Protein AF-A0A2I0KMC4-F1 (afdb_monomer_lite)

pLDDT: mean 90.52, std 14.74, range [39.97, 98.69]

Organism: Punica granatum (NCBI:txid22663)

Structure (mmCIF, N/CA/C/O backbone):
data_AF-A0A2I0KMC4-F1
#
_entry.id   AF-A0A2I0KMC4-F1
#
loop_
_atom_site.group_PDB
_atom_site.id
_atom_site.type_symbol
_atom_site.label_atom_id
_atom_site.label_alt_id
_atom_site.label_comp_id
_atom_site.label_asym_id
_atom_site.label_entity_id
_atom_site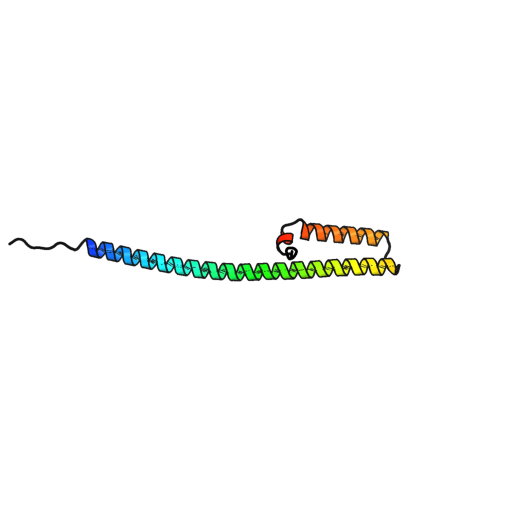.label_seq_id
_atom_site.pdbx_PDB_ins_code
_atom_site.Cartn_x
_atom_site.Cartn_y
_atom_site.Cartn_z
_atom_site.occupancy
_atom_site.B_iso_or_equiv
_atom_site.auth_seq_id
_atom_site.auth_comp_id
_atom_site.auth_asym_id
_atom_site.auth_atom_id
_atom_site.pdbx_PDB_model_num
ATOM 1 N N . MET A 1 1 ? 45.713 3.998 -67.477 1.00 50.81 1 MET A N 1
ATOM 2 C CA . MET A 1 1 ? 45.866 4.719 -66.203 1.00 50.81 1 MET A CA 1
ATOM 3 C C . MET A 1 1 ? 44.566 5.451 -65.964 1.00 50.81 1 MET A C 1
ATOM 5 O O . MET A 1 1 ? 44.330 6.428 -66.652 1.00 50.81 1 MET A O 1
ATOM 9 N N . ASP A 1 2 ? 43.711 4.928 -65.096 1.00 44.69 2 ASP A N 1
ATOM 10 C CA . ASP A 1 2 ? 43.057 5.739 -64.071 1.00 44.69 2 ASP A CA 1
ATOM 11 C C . ASP A 1 2 ? 42.561 4.781 -62.983 1.00 44.69 2 ASP A C 1
ATOM 13 O O . ASP A 1 2 ? 42.073 3.690 -63.283 1.00 44.69 2 ASP A O 1
ATOM 17 N N . ASN A 1 3 ? 42.880 5.112 -61.740 1.00 46.44 3 ASN A N 1
ATOM 18 C CA . ASN A 1 3 ? 42.870 4.202 -60.603 1.00 46.44 3 ASN A CA 1
ATOM 19 C C . ASN A 1 3 ? 41.453 4.009 -60.063 1.00 46.44 3 ASN A C 1
ATOM 21 O O . ASN A 1 3 ? 40.778 4.971 -59.717 1.00 46.44 3 ASN A O 1
ATOM 25 N N . GLY A 1 4 ? 41.050 2.749 -59.897 1.00 56.31 4 GLY A N 1
ATOM 26 C CA . GLY A 1 4 ? 39.926 2.405 -59.041 1.00 56.31 4 GLY A CA 1
ATOM 27 C C . GLY A 1 4 ? 40.296 2.611 -57.575 1.00 56.31 4 GLY A C 1
ATOM 28 O O . GLY A 1 4 ? 41.141 1.887 -57.058 1.00 56.31 4 GLY A O 1
ATOM 29 N N . VAL A 1 5 ? 39.64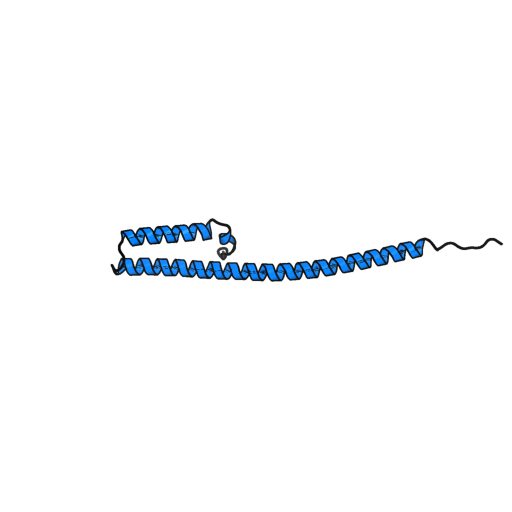4 3.567 -56.915 1.00 60.03 5 VAL A N 1
ATOM 30 C CA . VAL A 1 5 ? 39.472 3.613 -55.457 1.00 60.03 5 VAL A CA 1
ATOM 31 C C . VAL A 1 5 ? 38.121 4.263 -55.169 1.00 60.03 5 VAL A C 1
ATOM 33 O O . VAL A 1 5 ? 37.971 5.466 -55.330 1.00 60.03 5 VAL A O 1
ATOM 36 N N . GLU A 1 6 ? 37.155 3.462 -54.736 1.00 64.69 6 GLU A N 1
ATOM 37 C CA . GLU A 1 6 ? 35.989 3.890 -53.949 1.00 64.69 6 GLU A CA 1
ATOM 38 C C . GLU A 1 6 ? 35.417 2.616 -53.313 1.00 64.69 6 GLU A C 1
ATOM 40 O O . GLU A 1 6 ? 34.805 1.798 -54.005 1.00 64.69 6 GLU A O 1
ATOM 45 N N . PRO A 1 7 ? 35.798 2.330 -52.053 1.00 52.62 7 PRO A N 1
ATOM 46 C CA . PRO A 1 7 ? 34.773 2.287 -51.010 1.00 52.62 7 PRO A CA 1
ATOM 47 C C . PRO A 1 7 ? 35.354 2.647 -49.627 1.00 52.62 7 PRO A C 1
ATOM 49 O O . PRO A 1 7 ? 35.669 1.762 -48.837 1.00 52.62 7 PRO A O 1
ATOM 52 N N . ALA A 1 8 ? 35.534 3.931 -49.312 1.00 54.38 8 ALA A N 1
ATOM 53 C CA . ALA A 1 8 ? 35.979 4.338 -47.966 1.00 54.38 8 ALA A CA 1
ATOM 54 C C . ALA A 1 8 ? 34.832 4.892 -47.098 1.00 54.38 8 ALA A C 1
ATOM 56 O O . ALA A 1 8 ? 34.861 4.793 -45.876 1.00 54.38 8 ALA A O 1
ATOM 57 N N . VAL A 1 9 ? 33.785 5.443 -47.717 1.00 56.91 9 VAL A N 1
ATOM 58 C CA . VAL A 1 9 ? 32.713 6.182 -47.019 1.00 56.91 9 VAL A CA 1
ATOM 59 C C . VAL A 1 9 ? 31.612 5.298 -46.413 1.00 56.91 9 VAL A C 1
AT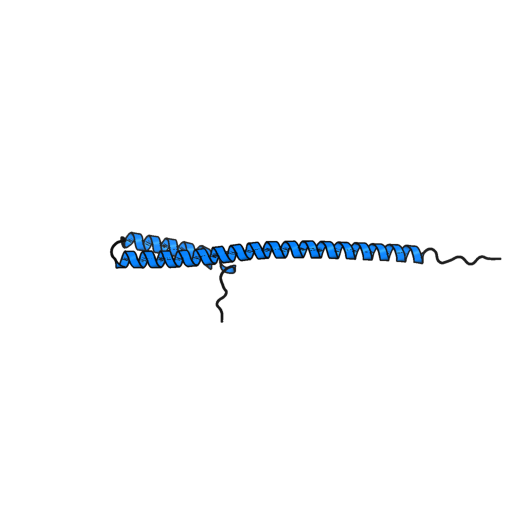OM 61 O O . VAL A 1 9 ? 30.906 5.729 -45.498 1.00 56.91 9 VAL A O 1
ATOM 64 N N . THR A 1 10 ? 31.462 4.054 -46.872 1.00 60.84 10 THR A N 1
ATOM 65 C CA . THR A 1 10 ? 30.424 3.127 -46.381 1.00 60.84 10 THR A CA 1
ATOM 66 C C . THR A 1 10 ? 30.842 2.357 -45.128 1.00 60.84 10 THR A C 1
ATOM 68 O O . THR A 1 10 ? 29.994 2.090 -44.280 1.00 60.84 10 THR A O 1
ATOM 71 N N . ASP A 1 11 ? 32.131 2.041 -44.985 1.00 69.12 11 ASP A N 1
ATOM 72 C CA . ASP A 1 11 ? 32.666 1.221 -43.886 1.00 69.12 11 ASP A CA 1
ATOM 73 C C . ASP A 1 11 ? 32.670 1.979 -42.547 1.00 69.12 11 ASP A C 1
ATOM 75 O O . ASP A 1 11 ? 32.184 1.487 -41.530 1.00 69.12 11 ASP A O 1
ATOM 79 N N . GLU A 1 12 ? 33.089 3.249 -42.558 1.00 80.31 12 GLU A N 1
ATOM 80 C CA . GLU A 1 12 ? 33.080 4.083 -41.352 1.00 80.31 12 GLU A CA 1
ATOM 81 C C . GLU A 1 12 ? 31.656 4.433 -40.889 1.00 80.31 12 GLU A C 1
ATOM 83 O O . GLU A 1 12 ? 31.382 4.502 -39.690 1.00 80.31 12 GLU A O 1
ATOM 88 N N . SER A 1 13 ? 30.720 4.606 -41.826 1.00 82.88 13 SER A N 1
ATOM 89 C CA . SER A 1 13 ? 29.311 4.856 -41.500 1.00 82.88 13 SER A CA 1
ATOM 90 C C . SER A 1 13 ? 28.645 3.623 -40.880 1.00 82.88 13 SER A C 1
ATOM 92 O O . SER A 1 13 ? 27.896 3.754 -39.912 1.00 82.88 13 SER A O 1
ATOM 94 N N . ALA A 1 14 ? 28.945 2.429 -41.401 1.00 87.31 14 ALA A N 1
ATOM 95 C CA . ALA A 1 14 ? 28.475 1.169 -40.832 1.00 87.31 14 ALA A CA 1
ATOM 96 C C . ALA A 1 14 ? 29.062 0.928 -39.432 1.00 87.31 14 ALA A C 1
ATOM 98 O O . ALA A 1 14 ? 28.316 0.638 -38.502 1.00 87.31 14 ALA A O 1
ATOM 99 N N . SER A 1 15 ? 30.366 1.151 -39.254 1.00 90.06 15 SER A N 1
ATOM 100 C CA . SER A 1 15 ? 31.050 1.031 -37.960 1.00 90.06 15 SER A CA 1
ATOM 101 C C . SER A 1 15 ? 30.474 1.978 -36.894 1.00 90.06 15 SER A C 1
ATOM 103 O O . SER A 1 15 ? 30.170 1.566 -35.773 1.00 90.06 15 SER A O 1
ATOM 105 N N . ARG A 1 16 ? 30.204 3.242 -37.256 1.00 94.00 16 ARG A N 1
ATOM 106 C CA . ARG A 1 16 ? 29.535 4.204 -36.359 1.00 94.00 16 ARG A CA 1
ATOM 107 C C . ARG A 1 16 ? 28.142 3.737 -35.938 1.00 94.00 16 ARG A C 1
ATOM 109 O O . ARG A 1 16 ? 27.784 3.904 -34.772 1.00 94.00 16 ARG A O 1
ATOM 116 N N . LEU A 1 17 ? 27.381 3.156 -36.867 1.00 94.69 17 LEU A N 1
ATOM 117 C CA . LEU A 1 17 ? 26.058 2.606 -36.586 1.00 94.69 17 LEU A CA 1
ATOM 118 C C . LEU A 1 17 ? 26.144 1.384 -35.662 1.00 94.69 17 LEU A C 1
ATOM 120 O O . LEU A 1 17 ? 25.372 1.291 -34.713 1.00 94.69 17 LEU A O 1
ATOM 124 N N . GLU A 1 18 ? 27.094 0.473 -35.885 1.00 95.56 18 GLU A N 1
ATOM 125 C CA . GLU A 1 18 ? 27.324 -0.676 -34.999 1.00 95.56 18 GLU A CA 1
ATOM 126 C C . GLU A 1 18 ? 27.653 -0.241 -33.568 1.00 95.56 18 GLU A C 1
ATOM 128 O O . GLU A 1 18 ? 27.105 -0.788 -32.608 1.00 95.56 18 GLU A O 1
ATOM 133 N N . ASP A 1 19 ? 28.506 0.771 -33.411 1.00 96.19 19 ASP A N 1
ATOM 134 C CA . ASP A 1 19 ? 28.846 1.326 -32.104 1.00 96.19 19 ASP A CA 1
ATOM 135 C C . ASP A 1 19 ? 27.656 2.037 -31.442 1.00 96.19 19 ASP A C 1
ATOM 137 O O . ASP A 1 19 ? 27.484 1.950 -30.225 1.00 96.19 19 ASP A O 1
ATOM 141 N N . GLU A 1 20 ? 26.820 2.740 -32.209 1.00 97.44 20 GLU A N 1
ATOM 142 C CA . GLU A 1 20 ? 25.585 3.347 -31.700 1.00 97.44 20 GLU A CA 1
ATOM 143 C C . GLU A 1 20 ? 24.580 2.285 -31.246 1.00 97.44 20 GLU A C 1
ATOM 145 O O . GLU A 1 20 ? 24.043 2.386 -30.144 1.00 97.44 20 GLU A O 1
ATOM 150 N N . VAL A 1 21 ? 24.398 1.218 -32.029 1.00 97.94 21 VAL A N 1
ATOM 151 C CA . VAL A 1 21 ? 23.562 0.070 -31.655 1.00 97.94 21 VAL A CA 1
ATOM 152 C C . VAL A 1 21 ? 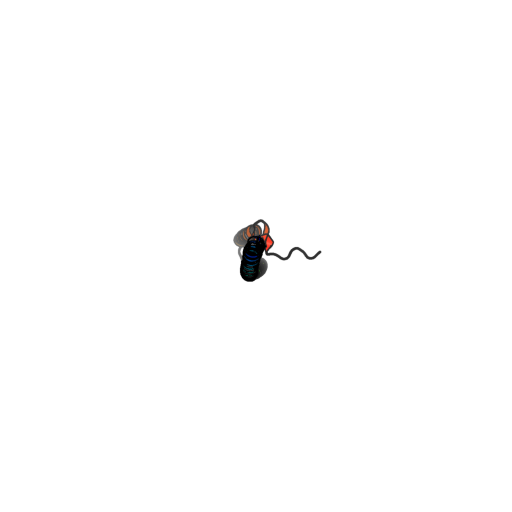24.118 -0.625 -30.410 1.00 97.94 21 VAL A C 1
ATOM 154 O O . VAL A 1 21 ? 23.346 -0.973 -29.515 1.00 97.94 21 VAL A O 1
ATOM 157 N N . ARG A 1 22 ? 25.444 -0.791 -30.296 1.00 97.56 22 ARG A N 1
ATOM 158 C CA . ARG A 1 22 ? 26.087 -1.353 -29.096 1.00 97.56 22 ARG A CA 1
ATOM 159 C C . ARG A 1 22 ? 25.821 -0.486 -27.866 1.00 97.56 22 ARG A C 1
ATOM 161 O O . ARG A 1 22 ? 25.397 -1.017 -26.842 1.00 97.56 22 ARG A O 1
ATOM 168 N N . ARG A 1 23 ? 25.996 0.835 -27.980 1.00 98.25 23 ARG A N 1
ATOM 169 C CA . ARG A 1 23 ? 25.697 1.792 -26.901 1.00 98.25 23 ARG A CA 1
ATOM 170 C C . ARG A 1 23 ? 24.221 1.762 -26.504 1.00 98.25 23 ARG A C 1
ATOM 172 O O . ARG A 1 23 ? 23.916 1.711 -25.318 1.00 98.25 23 ARG A O 1
ATOM 179 N N . ALA A 1 24 ? 23.308 1.737 -27.473 1.00 98.44 24 ALA A N 1
ATOM 180 C CA . ALA A 1 24 ? 21.875 1.634 -27.208 1.00 98.44 24 ALA A CA 1
ATOM 181 C C . ALA A 1 24 ? 21.520 0.317 -26.494 1.00 98.44 24 ALA A C 1
ATOM 183 O O . ALA A 1 24 ? 20.710 0.308 -25.568 1.00 98.44 24 ALA A O 1
ATOM 184 N N . LEU A 1 25 ? 22.156 -0.796 -26.880 1.00 98.44 25 LEU A N 1
ATOM 185 C CA . LEU A 1 25 ? 21.986 -2.086 -26.214 1.00 98.44 25 LEU A CA 1
ATOM 186 C C . LEU A 1 25 ? 22.491 -2.057 -24.763 1.00 98.44 25 LEU A C 1
ATOM 188 O O . LEU A 1 25 ? 21.842 -2.622 -23.885 1.00 98.44 25 LEU A O 1
ATOM 192 N N . GLU A 1 26 ? 23.634 -1.425 -24.500 1.00 98.56 26 GLU A N 1
ATOM 193 C CA . GLU A 1 26 ? 24.165 -1.246 -23.142 1.00 98.56 26 GLU A CA 1
ATOM 194 C C . GLU A 1 26 ? 23.219 -0.398 -22.283 1.00 98.56 26 GLU A C 1
ATOM 196 O O . GLU A 1 26 ? 22.819 -0.839 -21.207 1.00 98.56 26 GLU A O 1
ATOM 201 N N . GLN A 1 27 ? 22.742 0.736 -22.803 1.00 98.62 27 GLN A N 1
ATOM 202 C CA . GLN A 1 27 ? 21.749 1.578 -22.126 1.00 98.62 27 GLN A CA 1
ATOM 203 C C . GLN A 1 27 ? 20.446 0.825 -21.826 1.00 98.62 27 GLN A C 1
ATOM 205 O O . GLN A 1 27 ? 19.873 0.972 -20.746 1.00 98.62 27 GLN A O 1
ATOM 210 N N . ALA A 1 28 ? 19.974 -0.008 -22.758 1.00 98.62 28 ALA A N 1
ATOM 211 C CA . ALA A 1 28 ? 18.784 -0.826 -22.545 1.00 98.62 28 ALA A CA 1
ATOM 212 C C . ALA A 1 28 ? 18.980 -1.844 -21.407 1.00 98.62 28 ALA A C 1
ATOM 214 O O . ALA A 1 28 ? 18.061 -2.060 -20.615 1.00 98.62 28 ALA A O 1
ATOM 215 N N . LYS A 1 29 ? 20.174 -2.442 -21.291 1.00 98.62 29 LYS A N 1
ATOM 216 C CA . LYS A 1 29 ? 20.514 -3.357 -20.188 1.00 98.62 29 LYS A CA 1
ATOM 217 C C . LYS A 1 29 ? 20.568 -2.626 -18.850 1.00 98.62 29 LYS A C 1
ATOM 219 O O . LYS A 1 29 ? 19.931 -3.068 -17.900 1.00 98.62 29 LYS A O 1
ATOM 224 N N . GLU A 1 30 ? 21.252 -1.487 -18.794 1.00 98.69 30 GLU A N 1
ATOM 225 C CA . GLU A 1 30 ? 21.326 -0.660 -17.585 1.00 98.69 30 GLU A CA 1
ATOM 226 C C . GLU A 1 30 ? 19.934 -0.218 -17.114 1.00 98.69 30 GLU A C 1
ATOM 228 O O . GLU A 1 30 ? 19.619 -0.292 -15.924 1.00 98.69 30 GLU A O 1
ATOM 233 N N . LEU A 1 31 ? 19.065 0.182 -18.050 1.00 98.62 31 LEU A N 1
ATOM 234 C CA . LEU A 1 31 ? 17.679 0.529 -17.748 1.00 98.62 31 LEU A CA 1
ATOM 235 C C . LEU A 1 31 ? 16.898 -0.672 -17.200 1.00 98.62 31 LEU A C 1
ATOM 237 O O . LEU A 1 31 ? 16.162 -0.523 -16.224 1.00 98.62 31 LEU A O 1
ATOM 241 N N . GLN A 1 32 ? 17.056 -1.856 -17.797 1.00 98.62 32 GLN A N 1
ATOM 242 C CA . GLN A 1 32 ? 16.399 -3.075 -17.326 1.00 98.62 32 GLN A CA 1
ATOM 243 C C . GLN A 1 32 ? 16.847 -3.449 -15.907 1.00 98.62 32 GLN A C 1
ATOM 245 O O . GLN A 1 32 ? 16.008 -3.810 -15.074 1.00 98.62 32 GLN A O 1
ATOM 250 N N . ASP A 1 33 ? 18.137 -3.331 -15.599 1.00 98.62 33 ASP A N 1
ATOM 251 C CA . ASP A 1 33 ? 18.676 -3.601 -14.264 1.00 98.62 33 ASP A CA 1
ATOM 252 C C . ASP A 1 33 ? 18.154 -2.585 -13.237 1.00 98.62 33 ASP A C 1
ATOM 254 O O . ASP A 1 33 ? 17.698 -2.961 -12.149 1.00 98.62 33 ASP A O 1
ATOM 258 N N . ALA A 1 34 ? 18.129 -1.298 -13.600 1.00 98.50 34 ALA A N 1
ATOM 259 C CA . ALA A 1 34 ? 17.565 -0.239 -12.767 1.00 98.50 34 ALA A CA 1
ATOM 260 C C . ALA A 1 34 ? 16.066 -0.456 -12.497 1.00 98.50 34 ALA A C 1
ATOM 262 O O . ALA A 1 34 ? 15.629 -0.376 -11.345 1.00 98.50 34 ALA A O 1
ATOM 263 N N . ALA A 1 35 ? 15.286 -0.794 -13.529 1.00 98.62 35 ALA A N 1
ATOM 264 C CA . ALA A 1 35 ? 13.863 -1.097 -13.410 1.00 98.62 35 ALA A CA 1
ATOM 265 C C . ALA A 1 35 ? 13.619 -2.324 -12.520 1.00 98.62 35 ALA A C 1
ATOM 267 O O . ALA A 1 35 ? 12.768 -2.284 -11.633 1.00 98.62 35 ALA A O 1
ATOM 268 N N . SER A 1 36 ? 14.406 -3.388 -12.694 1.00 98.50 36 SER A N 1
ATOM 269 C CA . SER A 1 36 ? 14.301 -4.608 -11.883 1.00 98.50 36 SER A CA 1
ATOM 270 C C . SER A 1 36 ? 14.591 -4.324 -10.405 1.00 98.50 36 SER A C 1
ATOM 272 O O . SER A 1 36 ? 13.847 -4.761 -9.526 1.00 98.50 36 SER A O 1
ATOM 274 N N . SER A 1 37 ? 15.627 -3.526 -10.122 1.00 98.44 37 SER A N 1
ATOM 275 C CA . SER A 1 37 ? 15.961 -3.076 -8.766 1.00 98.44 37 SER A CA 1
ATOM 276 C C . SER A 1 37 ? 14.852 -2.214 -8.153 1.00 98.44 37 SER A C 1
ATOM 278 O O . SER A 1 37 ? 14.484 -2.408 -6.992 1.00 98.44 37 SER A O 1
ATOM 280 N N . PHE A 1 38 ? 14.280 -1.288 -8.930 1.00 98.31 38 PHE A N 1
ATOM 281 C CA . PHE A 1 38 ? 13.165 -0.448 -8.492 1.00 98.31 38 PHE A CA 1
ATOM 282 C C . PHE A 1 38 ? 11.919 -1.278 -8.161 1.00 98.31 38 PHE A C 1
ATOM 284 O O . PHE A 1 38 ? 11.366 -1.134 -7.072 1.00 98.31 38 PHE A O 1
ATOM 291 N N . ILE A 1 39 ? 11.518 -2.191 -9.050 1.00 98.44 39 ILE A N 1
ATOM 292 C CA . ILE A 1 39 ? 10.356 -3.068 -8.848 1.00 98.44 39 ILE A CA 1
ATOM 293 C C . ILE A 1 39 ? 10.547 -3.937 -7.605 1.00 98.44 39 ILE A C 1
ATOM 295 O O . ILE A 1 39 ? 9.625 -4.051 -6.799 1.00 98.44 39 ILE A O 1
ATOM 299 N N . ALA A 1 40 ? 11.734 -4.519 -7.407 1.00 98.00 40 ALA A N 1
ATOM 300 C CA . ALA A 1 40 ? 12.017 -5.343 -6.233 1.00 98.00 40 ALA A CA 1
ATOM 301 C C . ALA A 1 40 ? 11.878 -4.548 -4.922 1.00 98.00 40 ALA A C 1
ATOM 303 O O . ALA A 1 40 ? 11.256 -5.024 -3.969 1.00 98.00 40 ALA A O 1
ATOM 304 N N . LYS A 1 41 ? 12.409 -3.318 -4.881 1.00 98.06 41 LYS A N 1
ATOM 305 C CA . LYS A 1 41 ? 12.275 -2.420 -3.722 1.00 98.06 41 LYS A CA 1
ATOM 306 C C . LYS A 1 41 ? 10.820 -2.029 -3.481 1.00 98.06 41 LYS A C 1
ATOM 308 O O . LYS A 1 41 ? 10.320 -2.223 -2.378 1.00 98.06 41 LYS A O 1
ATOM 313 N N . SER A 1 42 ? 10.136 -1.563 -4.524 1.00 97.50 42 SER A N 1
ATOM 314 C CA . SER A 1 42 ? 8.734 -1.151 -4.450 1.00 97.50 42 SER A CA 1
ATOM 315 C C . SER A 1 42 ? 7.829 -2.302 -3.998 1.00 97.50 42 SER A C 1
ATOM 317 O O . SER A 1 42 ? 7.005 -2.113 -3.109 1.00 97.50 42 SER A O 1
ATOM 319 N N . SER A 1 43 ? 8.055 -3.520 -4.500 1.00 96.81 43 SER A N 1
ATOM 320 C CA . SER A 1 43 ? 7.302 -4.715 -4.091 1.00 96.81 43 SER A CA 1
ATOM 321 C C . SER A 1 43 ? 7.505 -5.055 -2.611 1.00 96.81 43 SER A C 1
ATOM 323 O O . SER A 1 43 ? 6.566 -5.453 -1.922 1.00 96.81 43 SER A O 1
ATOM 325 N N . SER A 1 44 ? 8.729 -4.898 -2.098 1.00 97.56 44 SER A N 1
ATOM 326 C CA . SER A 1 44 ? 9.037 -5.115 -0.678 1.00 97.56 44 SER A CA 1
ATOM 327 C C . SER A 1 44 ? 8.344 -4.082 0.217 1.00 97.56 44 SER A C 1
ATOM 329 O O . SER A 1 44 ? 7.736 -4.432 1.233 1.00 97.56 44 SER A O 1
ATOM 331 N N . GLU A 1 45 ? 8.383 -2.810 -0.180 1.00 97.31 45 GLU A N 1
ATOM 332 C CA . GLU A 1 45 ? 7.701 -1.719 0.521 1.00 97.31 45 GLU A CA 1
ATOM 333 C C . GLU A 1 45 ? 6.180 -1.914 0.520 1.00 97.31 45 GLU A C 1
ATOM 335 O O . GLU A 1 45 ? 5.545 -1.832 1.574 1.00 97.31 45 GLU A O 1
ATOM 340 N N . GLU A 1 46 ? 5.601 -2.263 -0.630 1.00 96.56 46 GLU A N 1
ATOM 341 C CA . GLU A 1 46 ? 4.182 -2.587 -0.767 1.00 96.56 46 GLU A CA 1
ATOM 342 C C . GLU A 1 46 ? 3.786 -3.756 0.144 1.00 96.56 46 GLU A C 1
ATOM 344 O O . GLU A 1 46 ? 2.803 -3.672 0.885 1.00 96.56 46 GLU A O 1
ATOM 349 N N . GLN A 1 47 ? 4.575 -4.833 0.163 1.00 96.44 47 GLN A N 1
ATOM 350 C CA . GLN A 1 47 ? 4.313 -5.974 1.037 1.00 96.44 47 GLN A CA 1
ATOM 351 C C . GLN A 1 47 ? 4.387 -5.586 2.521 1.00 96.44 47 GLN A C 1
ATOM 353 O O . GLN A 1 47 ? 3.552 -6.029 3.313 1.00 96.44 47 GLN A O 1
ATOM 358 N N . SER A 1 48 ? 5.337 -4.733 2.910 1.00 97.19 48 SER A N 1
ATOM 359 C CA . SER A 1 48 ? 5.427 -4.189 4.270 1.00 97.19 48 SER A CA 1
ATOM 360 C C . SER A 1 48 ? 4.174 -3.388 4.648 1.00 97.19 48 SER A C 1
ATOM 362 O O . SER A 1 48 ? 3.613 -3.582 5.732 1.00 97.19 48 SER A O 1
ATOM 364 N N . LEU A 1 49 ? 3.668 -2.545 3.740 1.00 96.75 49 LEU A N 1
ATOM 365 C CA . LEU A 1 49 ? 2.420 -1.800 3.938 1.00 96.75 49 LEU A CA 1
ATOM 366 C C . LEU A 1 49 ? 1.214 -2.735 4.089 1.00 96.75 49 LEU A C 1
ATOM 368 O O . LEU A 1 49 ? 0.434 -2.558 5.026 1.00 96.75 49 LEU A O 1
ATOM 372 N N . ARG A 1 50 ? 1.108 -3.783 3.262 1.00 96.31 50 ARG A N 1
ATOM 373 C CA . ARG A 1 50 ? 0.068 -4.823 3.385 1.00 96.31 50 ARG A CA 1
ATOM 374 C C . ARG A 1 50 ? 0.101 -5.524 4.743 1.00 96.31 50 ARG A C 1
ATOM 376 O O . ARG A 1 50 ? -0.938 -5.672 5.385 1.00 96.31 50 ARG A O 1
ATOM 383 N N . GLN A 1 51 ? 1.284 -5.913 5.224 1.00 96.75 51 GLN A N 1
ATOM 384 C CA . GLN A 1 51 ? 1.428 -6.547 6.542 1.00 96.75 51 GLN A CA 1
ATOM 385 C C . GLN A 1 51 ? 1.028 -5.606 7.684 1.00 96.75 51 GLN A C 1
ATOM 387 O O . GLN A 1 51 ? 0.349 -6.024 8.627 1.00 96.75 51 GLN A O 1
ATOM 392 N N . ARG A 1 52 ? 1.403 -4.324 7.598 1.00 96.50 52 ARG A N 1
ATOM 393 C CA . ARG A 1 52 ? 1.005 -3.300 8.575 1.00 96.50 52 ARG A CA 1
ATOM 394 C C . ARG A 1 52 ? -0.505 -3.075 8.574 1.00 96.50 52 ARG A C 1
ATOM 396 O O . ARG A 1 52 ? -1.100 -3.050 9.649 1.00 96.50 52 ARG A O 1
ATOM 403 N N . ALA A 1 53 ? -1.121 -2.964 7.397 1.00 95.62 53 ALA A N 1
ATOM 404 C CA . ALA A 1 53 ? -2.565 -2.806 7.242 1.00 95.62 53 ALA A CA 1
ATOM 405 C C . ALA A 1 53 ? -3.331 -3.994 7.850 1.00 95.62 53 ALA A C 1
ATOM 407 O O . ALA A 1 53 ? -4.227 -3.795 8.671 1.00 95.62 53 ALA A O 1
ATOM 408 N N . ALA A 1 54 ? -2.919 -5.227 7.536 1.00 94.88 54 ALA A N 1
ATOM 409 C CA . ALA A 1 54 ? -3.519 -6.442 8.090 1.00 94.88 54 ALA A CA 1
ATOM 410 C C . ALA A 1 54 ? -3.345 -6.546 9.617 1.00 94.88 54 ALA A C 1
ATOM 412 O O . ALA A 1 54 ? -4.287 -6.879 10.341 1.00 94.88 54 ALA A O 1
ATOM 413 N N . SER A 1 55 ? -2.151 -6.222 10.123 1.00 96.62 55 SER A N 1
ATOM 414 C CA . SER A 1 55 ? -1.865 -6.223 11.563 1.00 96.62 55 SER A CA 1
ATOM 415 C C . SER A 1 55 ? -2.728 -5.206 12.310 1.00 96.62 55 SER A C 1
ATOM 417 O O . SER A 1 55 ? -3.246 -5.504 13.389 1.00 96.62 55 SER A O 1
ATOM 419 N N . LEU A 1 56 ? -2.912 -4.018 11.727 1.00 96.62 56 LEU A N 1
ATOM 420 C CA . LEU A 1 56 ? -3.749 -2.972 12.297 1.00 96.62 56 LEU A CA 1
ATOM 421 C C . LEU A 1 56 ? -5.233 -3.353 12.264 1.00 96.62 56 LEU A C 1
ATOM 423 O O . LEU A 1 56 ? -5.888 -3.218 13.293 1.00 96.62 56 LEU A O 1
ATOM 427 N N . ASP A 1 57 ? -5.751 -3.907 11.161 1.00 95.25 57 ASP A N 1
ATOM 428 C CA . ASP A 1 57 ? -7.144 -4.386 11.085 1.00 95.25 57 ASP A CA 1
ATOM 429 C C . ASP A 1 57 ? -7.429 -5.448 12.153 1.00 95.25 57 ASP A C 1
ATOM 431 O O . ASP A 1 57 ? -8.401 -5.352 12.904 1.00 95.25 57 ASP A O 1
ATOM 435 N N . SER A 1 58 ? -6.523 -6.419 12.304 1.00 96.38 58 SER A N 1
ATOM 436 C CA . SER A 1 58 ? -6.603 -7.422 13.369 1.00 96.38 58 SER A CA 1
ATOM 437 C C . SER A 1 58 ? -6.593 -6.784 14.762 1.00 96.38 58 SER A C 1
ATOM 439 O O . SER A 1 58 ? -7.361 -7.182 15.641 1.00 96.38 58 SER A O 1
ATOM 441 N N . ASN A 1 59 ? -5.758 -5.766 14.986 1.00 97.81 59 ASN A N 1
ATOM 442 C CA . ASN A 1 59 ? -5.737 -5.042 16.253 1.00 97.81 59 ASN A CA 1
ATOM 443 C C . ASN A 1 59 ? -7.057 -4.302 16.522 1.00 97.81 59 ASN A C 1
ATOM 445 O O . ASN A 1 59 ? -7.607 -4.437 17.611 1.00 97.81 59 ASN A O 1
ATOM 449 N N . LEU A 1 60 ? -7.611 -3.593 15.534 1.00 96.88 60 LEU A N 1
ATOM 450 C CA . LEU A 1 60 ? -8.893 -2.896 15.671 1.00 96.88 60 LEU A CA 1
ATOM 451 C C . LEU A 1 60 ? -10.041 -3.869 15.978 1.00 96.88 60 LEU A C 1
ATOM 453 O O . LEU A 1 60 ? -10.847 -3.605 16.870 1.00 96.88 60 LEU A O 1
ATOM 457 N N . ARG A 1 61 ? -10.084 -5.036 15.318 1.00 96.56 61 ARG A N 1
ATOM 458 C CA . ARG A 1 61 ? -11.067 -6.096 15.617 1.00 96.56 61 ARG A CA 1
ATOM 459 C C . ARG A 1 61 ? -10.932 -6.632 17.042 1.00 96.56 61 ARG A C 1
ATOM 461 O O . ARG A 1 61 ? -11.940 -6.840 17.721 1.00 96.56 61 ARG A O 1
ATOM 468 N N . ARG A 1 62 ? -9.696 -6.843 17.509 1.00 98.38 62 ARG A N 1
ATOM 469 C CA . ARG A 1 62 ? -9.422 -7.279 18.887 1.00 98.38 62 ARG A CA 1
ATOM 470 C C . ARG A 1 62 ? -9.830 -6.220 19.909 1.00 98.38 62 ARG A C 1
ATOM 472 O O . ARG A 1 62 ? -10.456 -6.571 20.905 1.00 98.38 62 ARG A O 1
ATOM 479 N N . LEU A 1 63 ? -9.528 -4.946 19.656 1.00 98.38 63 LEU A N 1
ATOM 480 C CA . LEU A 1 63 ? -9.937 -3.833 20.517 1.00 98.38 63 LEU A CA 1
ATOM 481 C C . LEU A 1 63 ? -11.457 -3.738 20.617 1.00 98.38 63 LEU A C 1
ATOM 483 O O . LEU A 1 63 ? -11.980 -3.696 21.726 1.00 98.38 63 LEU A O 1
ATOM 487 N N . ARG A 1 64 ? -12.164 -3.811 19.485 1.00 97.69 64 ARG A N 1
ATOM 488 C CA . ARG A 1 64 ? -13.630 -3.852 19.459 1.00 97.69 64 ARG A CA 1
ATOM 489 C C . ARG A 1 64 ? -14.181 -5.005 20.303 1.00 97.69 64 ARG A C 1
ATOM 491 O O . ARG A 1 64 ? -15.002 -4.785 21.183 1.00 97.69 64 ARG A O 1
ATOM 498 N N . SER A 1 65 ? -13.659 -6.215 20.104 1.00 98.06 65 SER A N 1
ATOM 499 C CA . SER A 1 65 ? -14.074 -7.396 20.880 1.00 98.06 65 SER A CA 1
ATOM 500 C C . SER A 1 65 ? -13.805 -7.229 22.384 1.00 98.06 65 SER A C 1
ATOM 502 O O . SER A 1 65 ? -14.578 -7.699 23.218 1.00 98.06 65 SER A O 1
ATOM 504 N N . SER A 1 66 ? -12.705 -6.559 22.747 1.00 98.19 66 SER A N 1
ATOM 505 C CA . SER A 1 66 ? -12.362 -6.246 24.138 1.00 98.19 66 SER A CA 1
ATOM 506 C C . SER A 1 66 ? -13.352 -5.255 24.753 1.00 98.19 66 SER A C 1
ATOM 508 O O . SER A 1 66 ? -13.839 -5.505 25.854 1.00 98.19 66 SER A O 1
ATOM 510 N N . ILE A 1 67 ? -13.702 -4.184 24.031 1.00 98.06 67 ILE A N 1
ATOM 511 C CA . ILE A 1 67 ? -14.712 -3.199 24.447 1.00 98.06 67 ILE A CA 1
ATOM 512 C C . ILE A 1 67 ? -16.054 -3.895 24.686 1.00 98.06 67 ILE A C 1
ATOM 514 O O . ILE A 1 67 ? -16.589 -3.823 25.790 1.00 98.06 67 ILE A O 1
ATOM 518 N N . GLU A 1 68 ? -16.539 -4.662 23.706 1.00 97.06 68 GLU A N 1
ATOM 519 C CA . GLU A 1 68 ? -17.799 -5.410 23.802 1.00 97.06 68 GLU A CA 1
ATOM 520 C C . GLU A 1 68 ? -17.794 -6.386 24.996 1.00 97.06 68 GLU A C 1
ATOM 522 O O . GLU A 1 68 ? -18.786 -6.530 25.715 1.00 97.06 68 GLU A O 1
ATOM 527 N N . SER A 1 69 ? -16.661 -7.052 25.244 1.00 98.12 69 SER A N 1
ATOM 528 C CA . SER A 1 69 ? -16.494 -7.960 26.382 1.00 98.12 69 SER A CA 1
ATOM 529 C C . SER A 1 69 ? -16.542 -7.234 27.728 1.00 98.12 69 SER A C 1
ATOM 531 O O . SER A 1 69 ? -17.250 -7.670 28.639 1.00 98.12 69 SER A O 1
ATOM 533 N N . GLN A 1 70 ? -15.825 -6.117 27.865 1.00 97.56 70 GLN A N 1
ATOM 534 C CA . GLN A 1 70 ? -15.803 -5.343 29.106 1.00 97.56 70 GLN A CA 1
ATOM 535 C C . GLN A 1 70 ? -17.146 -4.667 29.386 1.00 97.56 70 GLN A C 1
ATOM 537 O O . GLN A 1 70 ? -17.592 -4.676 30.535 1.00 97.56 70 GLN A O 1
ATOM 542 N N . LEU A 1 71 ? -17.825 -4.165 28.351 1.00 97.12 71 LEU A N 1
ATOM 543 C CA . LEU A 1 71 ? -19.168 -3.606 28.467 1.00 97.12 71 LEU A CA 1
ATOM 544 C C . LEU A 1 71 ? -20.164 -4.668 28.955 1.00 97.12 71 LEU A C 1
ATOM 546 O O . LEU A 1 71 ? -20.879 -4.446 29.932 1.00 97.12 71 LEU A O 1
ATOM 550 N N . ARG A 1 72 ? -20.159 -5.865 28.349 1.00 97.25 72 ARG A N 1
ATOM 551 C CA . ARG A 1 72 ? -21.012 -6.993 28.771 1.00 97.25 72 ARG A CA 1
ATOM 552 C C . ARG A 1 72 ? -20.758 -7.407 30.222 1.00 97.25 72 ARG A C 1
ATOM 554 O O . ARG A 1 72 ? -21.701 -7.717 30.947 1.00 97.25 72 ARG A O 1
ATOM 561 N N . ASN A 1 73 ? -19.497 -7.387 30.648 1.00 97.62 73 ASN A N 1
ATOM 562 C CA . ASN A 1 73 ? -19.103 -7.709 32.019 1.00 97.62 73 ASN A CA 1
ATOM 563 C C . ASN A 1 73 ? -19.324 -6.544 33.003 1.00 97.62 73 ASN A C 1
ATOM 565 O O . ASN A 1 73 ? -19.001 -6.690 34.180 1.00 97.62 73 ASN A O 1
ATOM 569 N N . LYS A 1 74 ? -19.877 -5.407 32.547 1.00 96.25 74 LYS A N 1
ATOM 570 C CA . LYS A 1 74 ? -20.096 -4.180 33.337 1.00 96.25 74 LYS A CA 1
ATOM 571 C C . LYS A 1 74 ? -18.808 -3.614 33.953 1.00 96.25 74 LYS A C 1
ATOM 573 O O . LYS A 1 74 ? -18.847 -2.974 34.999 1.00 96.25 74 LYS A O 1
ATOM 578 N N . LEU A 1 75 ? -17.671 -3.873 33.308 1.00 97.19 75 LEU A N 1
ATOM 579 C CA . LEU A 1 75 ? -16.346 -3.380 33.702 1.00 97.19 75 LEU A CA 1
ATOM 580 C C . LEU A 1 75 ? -15.967 -2.083 32.976 1.00 97.19 75 LEU A C 1
ATOM 582 O O . LEU A 1 75 ? -14.992 -1.437 33.350 1.00 97.19 75 LEU A O 1
ATOM 586 N N . LEU A 1 76 ? -16.730 -1.712 31.948 1.00 97.06 76 LEU A N 1
ATOM 587 C CA . LEU A 1 76 ? -16.557 -0.494 31.168 1.00 97.06 76 LEU A CA 1
ATOM 588 C C . LEU A 1 76 ? -17.828 0.353 31.253 1.00 97.06 76 LEU A C 1
ATOM 590 O O . LEU A 1 76 ? -18.936 -0.171 31.136 1.00 97.06 76 LEU A O 1
ATOM 594 N N . ASP A 1 77 ? -17.653 1.658 31.454 1.00 97.06 77 ASP A N 1
ATOM 595 C CA . ASP A 1 77 ? -18.748 2.624 31.437 1.00 97.06 77 ASP A CA 1
ATOM 596 C C . ASP A 1 77 ? -19.385 2.704 30.030 1.00 97.06 77 ASP A C 1
ATOM 598 O O . ASP A 1 77 ? -18.646 2.804 29.045 1.00 97.06 77 ASP A O 1
ATOM 602 N N . PRO A 1 78 ? -20.728 2.680 29.900 1.00 96.56 78 PRO A N 1
ATOM 603 C CA . PRO A 1 78 ? -21.390 2.734 28.597 1.00 96.56 78 PRO A CA 1
ATOM 604 C C . PRO A 1 78 ? -21.044 3.982 27.776 1.00 96.56 78 PRO A C 1
ATOM 606 O O . PRO A 1 78 ? -20.771 3.868 26.586 1.00 96.56 78 PRO A O 1
ATOM 609 N N . GLN A 1 79 ? -20.969 5.159 28.405 1.00 96.69 79 GLN A N 1
ATOM 610 C CA . GLN A 1 79 ? -20.647 6.400 27.697 1.00 96.69 79 GLN A CA 1
ATOM 611 C C . GLN A 1 79 ? -19.189 6.402 27.211 1.00 96.69 79 GLN A C 1
ATOM 613 O O . GLN A 1 79 ? -18.872 6.955 26.156 1.00 96.69 79 GLN A O 1
ATOM 618 N N . LEU A 1 80 ? -18.279 5.797 27.977 1.00 96.94 80 LEU A N 1
ATOM 619 C CA . LEU A 1 80 ? -16.905 5.572 27.537 1.00 96.94 80 LEU A CA 1
ATOM 620 C C . LEU A 1 80 ? -16.834 4.551 26.391 1.00 96.94 80 LEU A C 1
ATOM 622 O O . LEU A 1 80 ? -16.063 4.762 25.457 1.00 96.94 80 LEU A O 1
ATOM 626 N N . SER A 1 81 ? -17.637 3.485 26.434 1.00 97.56 81 SER A N 1
ATOM 627 C CA . SER A 1 81 ? -17.727 2.493 25.355 1.00 97.56 81 SER A CA 1
ATOM 628 C C . SER A 1 81 ? -18.121 3.138 24.027 1.00 97.56 81 SER A C 1
ATOM 630 O O . SER A 1 81 ? -17.430 2.929 23.032 1.00 97.56 81 SER A O 1
ATOM 632 N N . ASP A 1 82 ? -19.157 3.982 24.027 1.00 97.75 82 ASP A N 1
ATOM 633 C CA . ASP A 1 82 ? -19.625 4.681 22.824 1.00 97.75 82 ASP A CA 1
ATOM 634 C C . ASP A 1 82 ? -18.518 5.547 22.203 1.00 97.75 82 ASP A C 1
ATOM 636 O O . ASP A 1 82 ? -18.284 5.505 20.995 1.00 97.75 82 ASP A O 1
ATOM 640 N N . LYS A 1 83 ? -17.769 6.282 23.037 1.00 98.06 83 LYS A N 1
ATOM 641 C CA . LYS A 1 83 ? -16.631 7.097 22.581 1.00 98.06 83 LYS A CA 1
ATOM 642 C C . LYS A 1 83 ? -15.529 6.240 21.960 1.00 98.06 83 LYS A C 1
ATOM 644 O O . LYS A 1 83 ? -14.985 6.601 20.922 1.00 98.06 83 LYS A O 1
ATOM 649 N N . LEU A 1 84 ? -15.179 5.115 22.584 1.00 98.12 84 LEU A N 1
ATOM 650 C CA . LEU A 1 84 ? -14.144 4.222 22.058 1.00 98.12 84 LEU A CA 1
ATOM 651 C C . LEU A 1 84 ? -14.570 3.579 20.732 1.00 98.12 84 LEU A C 1
ATOM 653 O O . LEU A 1 84 ? -13.741 3.445 19.832 1.00 98.12 84 LEU A O 1
ATOM 657 N N . GLU A 1 85 ? -15.844 3.209 20.586 1.00 97.50 85 GLU A N 1
ATOM 658 C CA . GLU A 1 85 ? -16.378 2.711 19.317 1.00 97.50 85 GLU A CA 1
ATOM 659 C C . GLU A 1 85 ? -16.352 3.776 18.217 1.00 97.50 85 GLU A C 1
ATOM 661 O O . GLU A 1 85 ? -15.981 3.461 17.084 1.00 97.50 85 GLU A O 1
ATOM 666 N N . GLU A 1 86 ? -16.665 5.033 18.541 1.00 98.19 86 GLU A N 1
ATOM 667 C CA . GLU A 1 86 ? -16.560 6.150 17.599 1.00 98.19 86 GLU A CA 1
ATOM 668 C C . GLU A 1 86 ? -15.114 6.335 17.106 1.00 98.19 86 GLU A C 1
ATOM 670 O O . GLU A 1 86 ? -14.874 6.425 15.900 1.00 98.19 86 GLU A O 1
ATOM 675 N N . GLU A 1 87 ? -14.131 6.319 18.010 1.00 98.38 87 GLU A N 1
ATOM 676 C CA . GLU A 1 87 ? -12.713 6.436 17.645 1.00 98.38 87 GLU A CA 1
ATOM 677 C C . GLU A 1 87 ? -12.223 5.234 16.820 1.00 98.38 87 GLU A C 1
ATOM 679 O O . GLU A 1 87 ? -11.504 5.405 15.830 1.00 98.38 87 GLU A O 1
ATOM 684 N N . LEU A 1 88 ? -12.653 4.011 17.157 1.00 97.75 88 LEU A N 1
ATOM 685 C CA . LEU A 1 88 ? -12.369 2.831 16.334 1.00 97.75 88 LEU A CA 1
ATOM 686 C C . LEU A 1 88 ? -12.994 2.952 14.943 1.00 97.75 88 LEU A C 1
ATOM 688 O O . LEU A 1 88 ? -12.373 2.561 13.951 1.00 97.75 88 LEU A O 1
ATOM 692 N N . GLN A 1 89 ? -14.204 3.499 14.848 1.00 97.06 89 GLN A N 1
ATOM 693 C CA . GLN A 1 89 ? -14.864 3.717 13.571 1.00 97.06 89 GLN A CA 1
ATOM 694 C C . GLN A 1 89 ? -14.132 4.772 12.734 1.00 97.06 89 GLN A C 1
ATOM 696 O O . GLN A 1 89 ? -13.935 4.549 11.540 1.00 97.06 89 GLN A O 1
ATOM 701 N N . LYS A 1 90 ? -13.645 5.859 13.345 1.00 97.44 90 LYS A N 1
ATOM 702 C CA . LYS A 1 90 ? -12.778 6.842 12.670 1.00 97.44 90 LYS A CA 1
ATOM 703 C C . LYS A 1 90 ? -11.510 6.187 12.128 1.00 97.44 90 LYS A C 1
ATOM 705 O O . LYS A 1 90 ? -11.192 6.370 10.955 1.00 97.44 90 LYS A O 1
ATOM 710 N N . ALA A 1 91 ? -10.824 5.374 12.935 1.00 97.12 91 ALA A N 1
ATOM 711 C CA . ALA A 1 91 ? -9.633 4.645 12.494 1.00 97.12 91 ALA A CA 1
ATOM 712 C C . ALA A 1 91 ? -9.927 3.735 11.289 1.00 97.12 91 ALA A C 1
ATOM 714 O O . ALA A 1 91 ? -9.151 3.695 10.334 1.00 97.12 91 ALA A O 1
ATOM 715 N N . ARG A 1 92 ? -11.080 3.052 11.293 1.00 94.81 92 ARG A N 1
ATOM 716 C CA . ARG A 1 92 ? -11.530 2.256 10.145 1.00 94.81 92 ARG A CA 1
ATOM 717 C C . ARG A 1 92 ? -11.790 3.114 8.909 1.00 94.81 92 ARG A C 1
ATOM 719 O O . ARG A 1 92 ? -11.311 2.746 7.846 1.00 94.81 92 ARG A O 1
ATOM 726 N N . CYS A 1 93 ? -12.497 4.236 9.023 1.00 95.38 93 CYS A N 1
ATOM 727 C CA . CYS A 1 93 ? -12.720 5.138 7.887 1.00 95.38 93 CYS A CA 1
ATOM 728 C C . CYS A 1 93 ? -11.395 5.607 7.270 1.00 95.38 93 CYS A C 1
ATOM 730 O O . CYS A 1 93 ? -11.216 5.510 6.063 1.00 95.38 93 CYS A O 1
ATOM 732 N N . ILE A 1 94 ? -10.409 5.995 8.086 1.00 95.69 94 ILE A N 1
ATOM 733 C CA . ILE A 1 94 ? -9.073 6.381 7.592 1.00 95.69 94 ILE A CA 1
ATOM 734 C C . ILE A 1 94 ? -8.417 5.243 6.790 1.00 95.69 94 ILE A C 1
ATOM 736 O O . ILE A 1 94 ? -7.781 5.487 5.766 1.00 95.69 94 ILE A O 1
ATOM 740 N N . MET A 1 95 ? -8.569 3.997 7.243 1.00 94.62 95 MET A N 1
ATOM 741 C CA . MET A 1 95 ? -7.976 2.830 6.586 1.00 94.62 95 MET A CA 1
ATOM 742 C C . MET A 1 95 ? -8.711 2.404 5.313 1.00 94.62 95 MET A C 1
ATOM 744 O O . MET A 1 95 ? -8.060 2.003 4.354 1.00 94.62 95 MET A O 1
ATOM 748 N N . PHE A 1 96 ? -10.043 2.449 5.308 1.00 93.44 96 PHE A N 1
ATOM 749 C CA . PHE A 1 96 ? -10.868 1.862 4.248 1.00 93.44 96 PHE A CA 1
ATOM 750 C C . PHE A 1 96 ? -11.388 2.875 3.224 1.00 93.44 96 PHE A C 1
ATOM 752 O O . PHE A 1 96 ? -11.668 2.471 2.099 1.00 93.44 96 PHE A O 1
ATOM 759 N N . ASP A 1 97 ? -11.461 4.158 3.576 1.00 92.69 97 ASP A N 1
ATOM 760 C CA . ASP A 1 97 ? -11.933 5.223 2.681 1.00 92.69 97 ASP A CA 1
ATOM 761 C C . ASP A 1 97 ? -10.766 6.042 2.089 1.00 92.69 97 ASP A C 1
ATOM 763 O O . ASP A 1 97 ? -10.973 6.873 1.207 1.00 92.69 97 ASP A O 1
ATOM 767 N N . GLY A 1 98 ? -9.536 5.816 2.568 1.00 90.38 98 GLY A N 1
ATOM 768 C CA . GLY A 1 98 ? -8.313 6.463 2.078 1.00 90.38 98 GLY A CA 1
ATOM 769 C C . GLY A 1 98 ? -7.438 5.562 1.200 1.00 90.38 98 GLY A C 1
ATOM 770 O O . GLY A 1 98 ? -7.791 4.424 0.890 1.00 90.38 98 GLY A O 1
ATOM 771 N N . ASP A 1 99 ? -6.238 6.039 0.856 1.00 93.50 99 ASP A N 1
ATOM 772 C CA . ASP A 1 99 ? -5.277 5.317 -0.003 1.00 93.50 99 ASP A CA 1
ATOM 773 C C . ASP A 1 99 ? -4.833 3.970 0.580 1.00 93.50 99 ASP A C 1
ATOM 775 O O . ASP A 1 99 ? -4.502 3.033 -0.151 1.00 93.50 99 ASP A O 1
ATOM 779 N N . ALA A 1 100 ? -4.872 3.845 1.911 1.00 93.56 100 ALA A N 1
ATOM 780 C CA . ALA A 1 100 ? -4.556 2.607 2.610 1.00 93.56 100 ALA A CA 1
ATOM 781 C C . ALA A 1 100 ? -5.479 1.444 2.202 1.00 93.56 100 ALA A C 1
ATOM 783 O O . ALA A 1 100 ? -5.069 0.286 2.305 1.00 93.56 100 ALA A O 1
ATOM 784 N N . SER A 1 101 ? -6.680 1.745 1.689 1.00 93.81 101 SER A N 1
ATOM 785 C CA . SER A 1 101 ? -7.661 0.763 1.215 1.00 93.81 101 SER A CA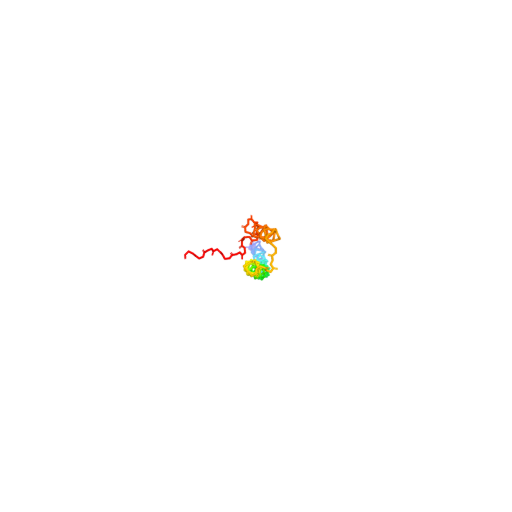 1
ATOM 786 C C . SER A 1 101 ? -7.090 -0.169 0.137 1.00 93.81 101 SER A C 1
ATOM 788 O O . SER A 1 101 ? -7.437 -1.350 0.087 1.00 93.81 101 SER A O 1
ATOM 790 N N . SER A 1 102 ? -6.142 0.330 -0.664 1.00 94.00 102 SER A N 1
ATOM 791 C CA . SER A 1 102 ? -5.452 -0.420 -1.722 1.00 94.00 102 SER A CA 1
ATOM 792 C C . SER A 1 102 ? -4.587 -1.581 -1.210 1.00 94.00 102 SER A C 1
ATOM 794 O O . SER A 1 102 ? -4.292 -2.509 -1.964 1.00 94.00 102 SER A O 1
ATOM 796 N N . PHE A 1 103 ? -4.203 -1.570 0.072 1.00 94.00 103 PHE A N 1
ATOM 797 C CA . PHE A 1 103 ? -3.364 -2.608 0.679 1.00 94.00 103 PHE A CA 1
ATOM 798 C C . PHE A 1 103 ? -4.161 -3.712 1.384 1.00 94.00 103 PHE A C 1
ATOM 800 O O . PHE A 1 103 ? -3.562 -4.652 1.914 1.00 94.00 103 PHE A O 1
ATOM 807 N N . PHE A 1 104 ? -5.491 -3.626 1.413 1.00 88.06 104 PHE A N 1
ATOM 808 C CA . PHE A 1 104 ? -6.324 -4.699 1.947 1.00 88.06 104 PHE A CA 1
ATOM 809 C C . PHE A 1 104 ? -6.592 -5.753 0.873 1.00 88.06 104 PHE A C 1
ATOM 811 O O . PHE A 1 104 ? -6.611 -5.436 -0.317 1.00 88.06 104 PHE A O 1
ATOM 818 N N . PRO A 1 105 ? -6.828 -7.018 1.264 1.00 80.12 105 PRO A N 1
ATOM 819 C CA . PRO A 1 105 ? -7.272 -8.024 0.317 1.00 80.12 105 PRO A CA 1
ATOM 820 C C . PRO A 1 105 ? -8.551 -7.533 -0.368 1.00 80.12 105 PRO A C 1
ATOM 822 O O . PRO A 1 105 ? -9.559 -7.286 0.302 1.00 80.12 105 PRO A O 1
ATOM 825 N N . LEU A 1 106 ? -8.527 -7.409 -1.697 1.00 66.56 106 LEU A N 1
ATOM 826 C CA . LEU A 1 106 ? -9.761 -7.330 -2.474 1.00 66.56 106 LEU A CA 1
ATOM 827 C C . LEU A 1 106 ? -10.580 -8.569 -2.106 1.00 66.56 106 LEU A C 1
ATOM 829 O O . LEU A 1 106 ? -10.020 -9.666 -2.038 1.00 66.56 106 LEU A O 1
ATOM 833 N N . LYS A 1 107 ? -11.871 -8.387 -1.791 1.00 55.56 107 LYS A N 1
ATOM 834 C CA . LYS A 1 107 ? -12.768 -9.505 -1.466 1.00 55.56 107 LYS A CA 1
ATOM 835 C C . LYS A 1 107 ? -12.512 -10.641 -2.471 1.00 55.56 107 LYS A C 1
ATOM 837 O O . LYS A 1 107 ? -12.649 -10.378 -3.668 1.00 55.56 107 LYS A O 1
ATOM 842 N N . PRO A 1 108 ? -12.151 -11.860 -2.029 1.00 50.56 108 PRO A N 1
ATOM 843 C CA . PRO A 1 108 ? -12.227 -13.002 -2.923 1.00 50.56 108 PRO A CA 1
ATOM 844 C C . PRO A 1 108 ? -13.693 -13.122 -3.356 1.00 50.56 108 PRO A C 1
ATOM 846 O O . PRO A 1 108 ? -14.585 -13.097 -2.502 1.00 50.56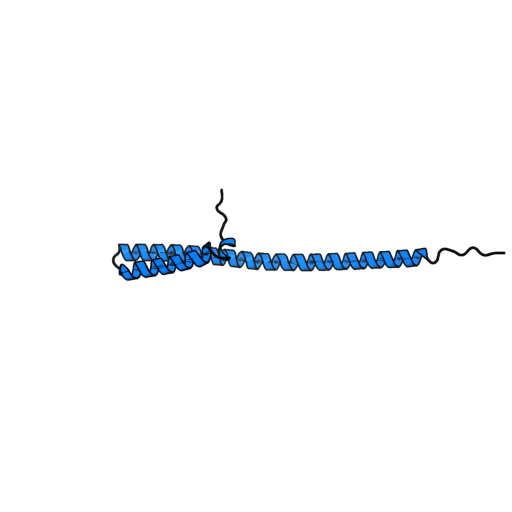 108 PRO A O 1
ATOM 849 N N . GLN A 1 109 ? -13.926 -13.116 -4.670 1.00 39.97 109 GLN A N 1
ATOM 850 C CA . GLN A 1 109 ? -15.216 -13.491 -5.253 1.00 39.97 109 GLN A CA 1
ATOM 851 C C . GLN A 1 109 ? -15.492 -14.967 -4.976 1.00 39.97 109 GLN A C 1
ATOM 853 O O . GLN A 1 109 ? -14.517 -15.754 -5.011 1.00 39.97 109 GLN A O 1
#

Secondary structure (DSSP, 8-state):
-------SHHHHHHHHHHHHHHHHHHHHHHHHHHHHHHHHHHHHHHHHHHHHHHHHHHHHHHHHHHHHHHHHTT-S-HHHHHHHHHHHHHHHHHHHSSGGGGGSPP---

Sequence (109 aa):
MDNGVEPAVTDESASRLEDEVRRALEQAKELQDAASSFIAKSSSEEQSLRQRAASLDSNLRRLRSSIESQLRNKLLDPQLSDKLEEELQKARCIMFDGDASSFFPLKPQ

Radius of gyration: 32.26 Å; chains: 1; bounding box: 67×21×100 Å

Foldseek 3Di:
DDDDDDDDVPPVVVVVVVVVVVVVVVVVVVVVVVVVVVCVVVVVVLVVLLVVLVVVVVVLVVVLVVLVVCVVVVNDDPVVSVVVVVVSVVVVCCCCVDPVVVSYDDPDD